Protein AF-A0A950G5N7-F1 (afdb_monomer_lite)

Secondary structure (DSSP, 8-state):
-----TT--SEEEEB--TT--GGG-STT-EEEHHHHHHTT-B-TTSPPPS-TT-EEEEE-TT-TTS-EEEE-HHHHHHHTTS--HHHHHHHHHHHHHH--

Radius of gyration: 13.0 Å; chains: 1; bounding box: 35×26×36 Å

Sequence (100 aa):
RSGWRPGEPWGQRVLVPAGFNSFETGREQRRRLGEWMQMGVRRPDGSAFSRPDVIGALVMPDGADGEAFMVYANFAAIRRYNPSDLYALAVGLLGDSVAV

Structure (mmCIF, N/CA/C/O backbone):
data_AF-A0A950G5N7-F1
#
_entry.id   AF-A0A950G5N7-F1
#
loop_
_atom_site.group_PDB
_atom_site.id
_atom_site.type_symbol
_atom_site.label_atom_id
_atom_site.label_alt_id
_atom_site.label_comp_id
_atom_site.label_asym_id
_atom_site.label_entity_id
_atom_site.label_seq_id
_atom_site.pdbx_PDB_ins_code
_atom_site.Cartn_x
_atom_site.Cartn_y
_atom_site.Cartn_z
_atom_site.occupancy
_atom_site.B_iso_or_equiv
_atom_site.auth_seq_id
_atom_site.auth_comp_id
_atom_site.auth_asym_id
_atom_site.auth_atom_id
_atom_site.pdbx_PDB_model_num
ATOM 1 N N . ARG A 1 1 ? 23.044 0.442 -7.072 1.00 65.88 1 ARG A N 1
AT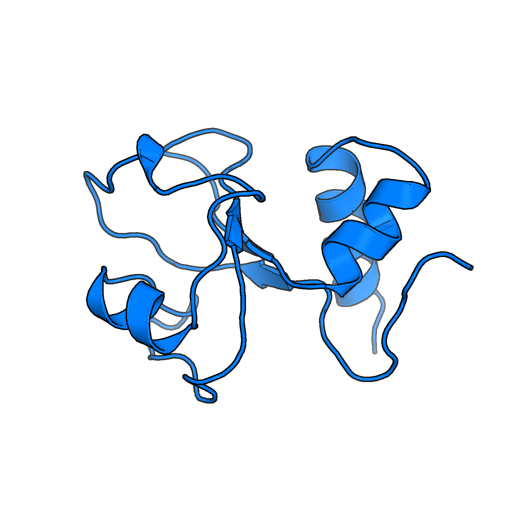OM 2 C CA . ARG A 1 1 ? 21.915 -0.340 -7.642 1.00 65.88 1 ARG A CA 1
ATOM 3 C C . ARG A 1 1 ? 20.722 -0.207 -6.693 1.00 65.88 1 ARG A C 1
ATOM 5 O O . ARG A 1 1 ? 20.940 -0.335 -5.497 1.00 65.88 1 ARG A O 1
ATOM 12 N N . SER A 1 2 ? 19.515 0.102 -7.178 1.00 76.81 2 SER A N 1
ATOM 13 C CA . SER A 1 2 ? 18.399 0.561 -6.320 1.00 76.81 2 SER A CA 1
ATOM 14 C C . SER A 1 2 ? 17.637 -0.535 -5.561 1.00 76.81 2 SER A C 1
ATOM 16 O O . SER A 1 2 ? 16.774 -0.211 -4.759 1.00 76.81 2 SER A O 1
ATOM 18 N N . GLY A 1 3 ? 17.968 -1.814 -5.774 1.00 89.19 3 GLY A N 1
ATOM 19 C CA . GLY A 1 3 ? 17.344 -2.940 -5.063 1.00 89.19 3 GLY A CA 1
ATOM 20 C C . GLY A 1 3 ? 16.051 -3.475 -5.688 1.00 89.19 3 GLY A C 1
ATOM 21 O O . GLY A 1 3 ? 15.386 -4.286 -5.054 1.00 89.19 3 GLY A O 1
ATOM 22 N N . TRP A 1 4 ? 15.711 -3.048 -6.910 1.00 93.88 4 TRP A N 1
ATOM 23 C CA . TRP A 1 4 ? 14.544 -3.538 -7.653 1.00 93.88 4 TRP A CA 1
ATOM 24 C C . TRP A 1 4 ? 14.590 -5.056 -7.874 1.00 93.88 4 TRP A C 1
ATOM 26 O O . TRP A 1 4 ? 15.628 -5.599 -8.266 1.00 93.88 4 TRP A O 1
ATOM 36 N N . ARG A 1 5 ? 13.449 -5.713 -7.665 1.00 94.75 5 ARG A N 1
ATOM 37 C CA . ARG A 1 5 ? 13.218 -7.149 -7.828 1.00 94.7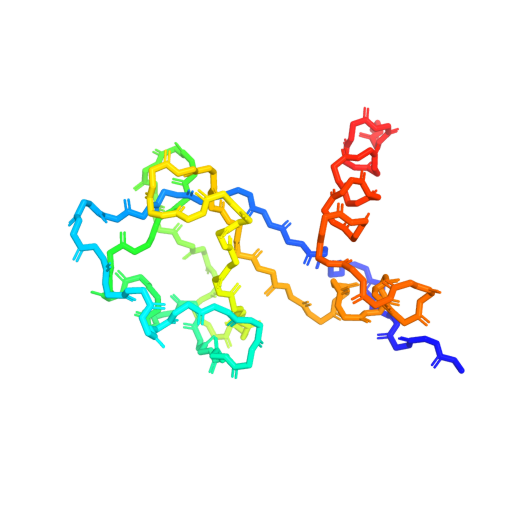5 5 ARG A CA 1
ATOM 38 C C . ARG A 1 5 ? 12.244 -7.381 -8.987 1.00 94.75 5 ARG A C 1
ATOM 40 O O . ARG A 1 5 ? 11.053 -7.111 -8.834 1.00 94.75 5 ARG A O 1
ATOM 47 N N . PRO A 1 6 ? 12.723 -7.831 -10.159 1.00 93.00 6 PRO A N 1
ATOM 48 C CA . PRO A 1 6 ? 11.857 -8.085 -11.308 1.00 93.00 6 PRO A CA 1
ATOM 49 C C . PRO A 1 6 ? 10.743 -9.087 -10.976 1.00 93.00 6 PRO A C 1
ATOM 51 O O . PRO A 1 6 ? 10.996 -10.087 -10.312 1.00 93.00 6 PRO A O 1
ATOM 54 N N . GLY A 1 7 ? 9.521 -8.818 -11.440 1.00 90.94 7 GLY A N 1
ATOM 55 C CA . GLY A 1 7 ? 8.357 -9.687 -11.221 1.00 90.94 7 GLY A CA 1
ATOM 56 C C . GLY A 1 7 ? 7.680 -9.552 -9.850 1.00 90.94 7 GLY A C 1
ATOM 57 O O . GLY A 1 7 ? 6.617 -10.134 -9.645 1.00 90.94 7 GLY A O 1
ATOM 58 N N . GLU A 1 8 ? 8.239 -8.774 -8.917 1.00 93.00 8 GLU A N 1
ATOM 59 C CA . GLU A 1 8 ? 7.560 -8.420 -7.666 1.00 93.00 8 GLU A CA 1
ATOM 60 C C . GLU A 1 8 ? 6.810 -7.080 -7.813 1.00 93.00 8 GLU A C 1
ATOM 62 O O . GLU A 1 8 ? 7.341 -6.138 -8.408 1.00 93.00 8 GLU A O 1
ATOM 67 N N . PRO A 1 9 ? 5.590 -6.943 -7.264 1.00 94.62 9 PRO A N 1
ATOM 68 C CA . PRO A 1 9 ? 4.879 -5.669 -7.277 1.00 94.62 9 PRO A CA 1
ATOM 69 C C . PRO A 1 9 ? 5.550 -4.652 -6.344 1.00 94.62 9 PRO A C 1
ATOM 71 O O . PRO A 1 9 ? 6.201 -5.013 -5.360 1.00 94.62 9 PRO A O 1
ATOM 74 N N . TRP A 1 10 ? 5.357 -3.362 -6.615 1.00 96.88 10 TRP A N 1
ATOM 75 C CA . TRP A 1 10 ? 5.736 -2.300 -5.678 1.00 96.88 10 TRP A CA 1
ATOM 76 C C . TRP A 1 10 ? 4.812 -2.287 -4.451 1.00 96.88 10 TRP A C 1
ATOM 78 O O . TRP A 1 10 ? 5.282 -2.098 -3.329 1.00 96.88 10 TRP A O 1
ATOM 88 N N . GLY A 1 11 ? 3.520 -2.543 -4.658 1.00 97.00 11 GLY A N 1
ATOM 89 C CA . GLY A 1 11 ? 2.470 -2.485 -3.650 1.00 97.00 11 GLY A CA 1
ATOM 90 C C . GLY A 1 11 ? 1.094 -2.745 -4.261 1.00 97.00 11 GLY A C 1
ATOM 91 O O . GLY A 1 11 ? 0.994 -3.099 -5.432 1.00 97.00 11 GLY A O 1
ATOM 92 N N . GLN A 1 12 ? 0.045 -2.616 -3.453 1.00 96.81 12 GLN A N 1
ATOM 93 C CA . GLN A 1 12 ? -1.353 -2.669 -3.889 1.00 96.81 12 GLN A CA 1
ATOM 94 C C . GLN A 1 12 ? -2.256 -1.926 -2.898 1.00 96.81 12 GLN A C 1
ATOM 96 O O . GLN A 1 12 ? -1.944 -1.868 -1.705 1.00 96.81 12 GLN A O 1
ATOM 101 N N . ARG A 1 13 ? -3.390 -1.394 -3.373 1.00 97.31 13 ARG A N 1
ATOM 102 C CA . ARG A 1 13 ? -4.450 -0.856 -2.500 1.00 97.31 13 ARG A CA 1
ATOM 103 C C . ARG A 1 13 ? -5.020 -1.955 -1.607 1.00 97.31 13 ARG A C 1
ATOM 105 O O . ARG A 1 13 ? -5.096 -3.109 -2.025 1.00 97.31 13 ARG A O 1
ATOM 112 N N . VAL A 1 14 ? -5.438 -1.595 -0.398 1.00 97.62 14 VAL A N 1
ATOM 113 C CA . VAL A 1 14 ? -6.015 -2.520 0.585 1.00 97.62 14 VAL A CA 1
ATOM 114 C C . VAL A 1 14 ? -7.150 -1.874 1.366 1.00 97.62 14 VAL A C 1
ATOM 116 O O . VAL A 1 14 ? -7.228 -0.655 1.479 1.00 97.62 14 VAL A O 1
ATOM 119 N N . LEU A 1 15 ? -8.013 -2.713 1.931 1.00 96.94 15 LEU A N 1
ATOM 120 C CA . LEU A 1 15 ? -9.003 -2.313 2.922 1.00 96.94 15 LEU A CA 1
ATOM 121 C C . LEU A 1 15 ? -8.427 -2.523 4.318 1.00 96.94 15 LEU A C 1
ATOM 123 O O . LEU A 1 15 ? -7.827 -3.565 4.604 1.00 96.94 15 LEU A O 1
ATOM 127 N N . VAL A 1 16 ? -8.646 -1.542 5.185 1.00 95.69 16 VAL A N 1
ATOM 128 C CA . VAL A 1 16 ? -8.225 -1.553 6.585 1.00 95.69 16 VAL A CA 1
ATOM 129 C C . VAL A 1 16 ? -9.478 -1.403 7.456 1.00 95.69 16 VAL A C 1
ATOM 131 O O . VAL A 1 16 ? -10.329 -0.573 7.135 1.00 95.69 16 VAL A O 1
ATOM 134 N N . PRO A 1 17 ? -9.648 -2.207 8.522 1.00 93.62 17 PRO A N 1
ATOM 135 C CA . PRO A 1 17 ? -10.798 -2.084 9.416 1.00 93.62 17 PRO A CA 1
ATOM 136 C C . PRO A 1 17 ? -10.906 -0.699 10.064 1.00 93.62 17 PRO A C 1
ATOM 138 O O . PRO A 1 17 ? -9.898 -0.065 10.370 1.00 93.62 17 PRO A O 1
ATOM 141 N N . ALA A 1 18 ? -12.132 -0.260 10.355 1.00 90.06 18 ALA A N 1
ATOM 142 C CA . ALA A 1 18 ? -12.348 0.951 11.142 1.00 90.06 18 ALA A CA 1
ATOM 143 C C . ALA A 1 18 ? -11.703 0.823 12.536 1.00 90.06 18 ALA A C 1
ATOM 145 O O . ALA A 1 18 ? -11.755 -0.239 13.157 1.00 90.06 18 ALA A O 1
ATOM 146 N N . GLY A 1 19 ? -11.099 1.909 13.028 1.00 87.31 19 GLY A N 1
ATOM 147 C CA . GLY A 1 19 ? -10.412 1.921 14.325 1.00 87.31 19 GLY A CA 1
ATOM 148 C C . GLY A 1 19 ? -9.072 1.175 14.346 1.00 87.31 19 GLY A C 1
ATOM 149 O O . GLY A 1 19 ? -8.586 0.833 15.423 1.00 87.31 19 GLY A O 1
ATOM 150 N N . PHE A 1 20 ? -8.472 0.902 13.181 1.00 90.75 20 PHE A N 1
ATOM 151 C CA . PHE A 1 20 ? -7.155 0.274 13.101 1.00 90.75 20 PHE A CA 1
ATOM 152 C C . PHE A 1 20 ? -6.095 1.089 13.844 1.00 90.75 20 PHE A C 1
ATOM 154 O O . PHE A 1 20 ? -6.043 2.316 13.752 1.00 90.75 20 PHE A O 1
ATOM 161 N N . ASN A 1 21 ? -5.223 0.391 14.568 1.00 88.12 21 ASN A N 1
ATOM 162 C CA . ASN A 1 21 ? -4.168 1.031 15.336 1.00 88.12 21 ASN A CA 1
ATOM 163 C C . ASN A 1 21 ? -3.136 1.682 14.397 1.00 88.12 21 ASN A C 1
ATOM 165 O O . ASN A 1 21 ? -2.338 0.990 13.767 1.00 88.12 21 ASN A O 1
ATOM 169 N N . SER A 1 22 ? -3.113 3.015 14.334 1.00 84.06 22 SER A N 1
ATOM 170 C CA . SER A 1 22 ? -2.202 3.764 13.461 1.00 84.06 22 SER A CA 1
ATOM 171 C C . SER A 1 22 ? -0.721 3.566 13.809 1.00 84.06 22 SER A C 1
ATOM 173 O O . SER A 1 22 ? 0.122 3.680 12.920 1.00 84.06 22 SER A O 1
ATOM 175 N N . PHE A 1 23 ? -0.387 3.182 15.047 1.00 88.00 23 PHE A N 1
ATOM 176 C CA . PHE A 1 23 ? 0.990 2.854 15.447 1.00 88.00 23 PHE A CA 1
ATOM 177 C C . PHE A 1 23 ? 1.530 1.584 14.774 1.00 88.00 23 PHE A C 1
ATOM 179 O O . PHE A 1 23 ? 2.745 1.404 14.671 1.00 88.00 23 PHE A O 1
ATOM 186 N N . GLU A 1 24 ? 0.635 0.724 14.286 1.00 90.12 24 GLU A N 1
ATOM 187 C CA . GLU A 1 24 ? 0.981 -0.467 13.511 1.00 90.12 24 GLU A CA 1
ATOM 188 C C . GLU A 1 24 ? 1.207 -0.148 12.030 1.00 90.12 24 GLU A C 1
ATOM 190 O O . GLU A 1 24 ? 1.539 -1.039 11.263 1.00 90.12 24 GLU A O 1
ATOM 195 N N . THR A 1 25 ? 1.036 1.100 11.597 1.00 91.81 25 THR A N 1
ATOM 196 C CA . THR A 1 25 ? 1.234 1.505 10.201 1.00 91.81 25 THR A CA 1
ATOM 197 C C . THR A 1 25 ? 2.618 2.119 9.983 1.00 91.81 25 THR A C 1
ATOM 199 O O . THR A 1 25 ? 3.368 2.407 10.916 1.00 91.81 25 THR A O 1
ATOM 202 N N . GLY A 1 26 ? 2.971 2.331 8.721 1.00 93.00 26 GLY A N 1
ATOM 203 C CA . GLY A 1 26 ? 4.246 2.880 8.294 1.00 93.00 26 GLY A CA 1
ATOM 204 C C . GLY A 1 26 ? 5.185 1.808 7.750 1.00 93.00 26 GLY A C 1
ATOM 205 O O . GLY A 1 26 ? 5.136 0.633 8.100 1.00 93.00 26 GLY A O 1
ATOM 206 N N . ARG A 1 27 ? 6.097 2.237 6.877 1.00 93.56 27 ARG A N 1
ATOM 207 C CA . ARG A 1 27 ? 7.002 1.352 6.123 1.00 93.56 27 ARG A CA 1
ATOM 208 C C . ARG A 1 27 ? 7.941 0.506 6.984 1.00 93.56 27 ARG A C 1
ATOM 210 O O . ARG A 1 27 ? 8.436 -0.514 6.512 1.00 93.56 27 ARG A O 1
ATOM 217 N N . GLU A 1 28 ? 8.226 0.960 8.200 1.00 93.19 28 GLU A N 1
ATOM 218 C CA . GLU A 1 28 ? 9.115 0.259 9.130 1.00 93.19 28 GLU A CA 1
ATOM 219 C C . GLU A 1 28 ? 8.388 -0.890 9.849 1.00 93.19 28 GLU A C 1
ATOM 221 O O . GLU A 1 28 ? 9.026 -1.875 10.227 1.00 93.19 28 GLU A O 1
ATOM 226 N N . GLN A 1 29 ? 7.053 -0.823 9.937 1.00 96.12 29 GLN A N 1
ATOM 227 C CA . GLN A 1 29 ? 6.207 -1.895 10.451 1.00 96.12 29 GLN A CA 1
ATOM 228 C C . GLN A 1 29 ? 6.039 -2.961 9.372 1.00 96.12 29 GLN A C 1
ATOM 230 O O . GLN A 1 29 ? 5.073 -2.980 8.615 1.00 96.12 29 GLN A O 1
ATOM 235 N N . ARG A 1 30 ? 7.037 -3.836 9.243 1.00 96.81 30 ARG A N 1
ATOM 236 C CA . ARG A 1 30 ? 7.031 -4.931 8.268 1.00 96.81 30 ARG A CA 1
ATOM 237 C C . ARG A 1 30 ? 6.555 -6.212 8.930 1.00 96.81 30 ARG A C 1
ATOM 239 O O . ARG A 1 30 ? 7.152 -6.661 9.904 1.00 96.81 30 ARG A O 1
ATOM 246 N N . ARG A 1 31 ? 5.526 -6.827 8.355 1.00 97.62 31 ARG A N 1
ATOM 247 C CA . ARG A 1 31 ? 4.952 -8.097 8.820 1.00 97.62 31 ARG A CA 1
ATOM 248 C C . ARG A 1 31 ? 4.659 -9.004 7.636 1.00 97.62 31 ARG A C 1
ATOM 250 O O . ARG A 1 31 ? 4.597 -8.547 6.488 1.00 97.62 31 ARG A O 1
ATOM 257 N N . ARG A 1 32 ? 4.475 -10.295 7.896 1.00 98.06 32 ARG A N 1
ATOM 258 C CA . ARG A 1 32 ? 3.955 -11.209 6.876 1.00 98.06 32 ARG A CA 1
ATOM 259 C C . ARG A 1 32 ? 2.512 -10.836 6.534 1.00 98.06 32 ARG A C 1
ATOM 261 O O . ARG A 1 32 ? 1.755 -10.419 7.408 1.00 98.06 32 ARG A O 1
ATOM 268 N N . LEU A 1 33 ? 2.093 -11.033 5.284 1.00 97.94 33 LEU A N 1
ATOM 269 C CA . LEU A 1 33 ? 0.705 -10.789 4.870 1.00 97.94 33 LEU A CA 1
ATOM 270 C C . LEU A 1 33 ? -0.292 -11.603 5.703 1.00 97.94 33 LEU A C 1
ATOM 272 O O . LEU A 1 33 ? -1.382 -11.117 5.981 1.00 97.94 33 LEU A O 1
ATOM 276 N N . GLY A 1 34 ? 0.096 -12.794 6.168 1.00 98.12 34 GLY A N 1
ATOM 277 C CA . GLY A 1 34 ? -0.673 -13.589 7.126 1.00 98.12 34 GLY A CA 1
ATOM 278 C C . GLY A 1 34 ? -1.039 -12.833 8.403 1.00 98.12 34 GLY A C 1
ATOM 279 O O . GLY A 1 34 ? -2.183 -12.901 8.845 1.00 98.12 34 GLY A O 1
ATOM 280 N N . GLU A 1 35 ? -0.101 -12.071 8.963 1.00 98.00 35 GLU A N 1
ATOM 281 C CA . GLU A 1 35 ? -0.321 -11.281 10.179 1.00 98.00 35 GLU A CA 1
ATOM 282 C C . GLU A 1 35 ? -1.242 -10.091 9.896 1.00 98.00 35 GLU A C 1
ATOM 284 O O . GLU A 1 35 ? -2.211 -9.874 10.618 1.00 98.00 35 GLU A O 1
ATOM 289 N N . TRP A 1 36 ? -1.029 -9.381 8.783 1.00 97.81 36 TRP A N 1
ATOM 290 C CA . TRP A 1 36 ? -1.930 -8.305 8.355 1.00 97.81 36 TRP A CA 1
ATOM 291 C C . TRP A 1 36 ? -3.366 -8.792 8.152 1.00 97.81 36 TRP A C 1
ATOM 293 O O . TRP A 1 36 ? -4.318 -8.111 8.531 1.00 97.81 36 TRP A O 1
ATOM 303 N N . MET A 1 37 ? -3.536 -9.997 7.603 1.00 97.56 37 MET A N 1
ATOM 304 C CA . MET A 1 37 ? -4.854 -10.612 7.467 1.00 97.56 37 MET A CA 1
ATOM 305 C C . MET A 1 37 ? -5.501 -10.914 8.818 1.00 97.56 37 MET A C 1
ATOM 307 O O . MET A 1 37 ? -6.707 -10.711 8.966 1.00 97.56 37 MET A O 1
ATOM 311 N N . GLN A 1 38 ? -4.734 -11.364 9.808 1.00 96.94 38 GLN A N 1
ATOM 312 C CA . GLN A 1 38 ? -5.249 -11.566 11.167 1.00 96.94 38 GLN A CA 1
ATOM 313 C C . GLN A 1 38 ? -5.678 -10.241 11.810 1.00 96.94 38 GLN A C 1
ATOM 315 O O . GLN A 1 38 ? -6.676 -10.206 12.521 1.00 96.94 38 GLN A O 1
ATOM 320 N N . MET A 1 39 ? -5.003 -9.142 11.472 1.00 96.12 39 MET A N 1
ATOM 321 C CA . MET A 1 39 ? -5.380 -7.781 11.874 1.00 96.12 39 MET A CA 1
ATOM 322 C C . MET A 1 39 ? -6.540 -7.196 11.045 1.00 96.12 39 MET A C 1
ATOM 324 O O . MET A 1 39 ? -6.909 -6.040 11.223 1.00 96.12 39 MET A O 1
ATOM 328 N N . GLY A 1 40 ? -7.118 -7.975 10.125 1.00 96.19 40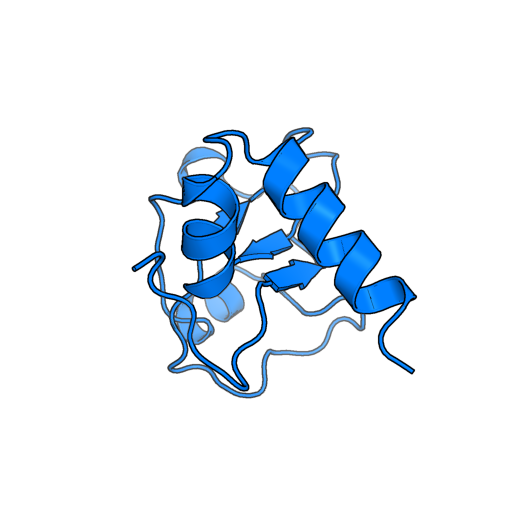 GLY A N 1
ATOM 329 C CA . GLY A 1 40 ? -8.288 -7.585 9.339 1.00 96.19 40 GLY A CA 1
ATOM 330 C C . GLY A 1 40 ? -7.989 -6.833 8.041 1.00 96.19 40 GLY A C 1
ATOM 331 O O . GLY A 1 40 ? -8.931 -6.486 7.335 1.00 96.19 40 GLY A O 1
ATOM 332 N N . VAL A 1 41 ? -6.721 -6.634 7.668 1.00 97.25 41 VAL A N 1
ATOM 333 C CA . VAL A 1 41 ? -6.365 -6.044 6.366 1.00 97.25 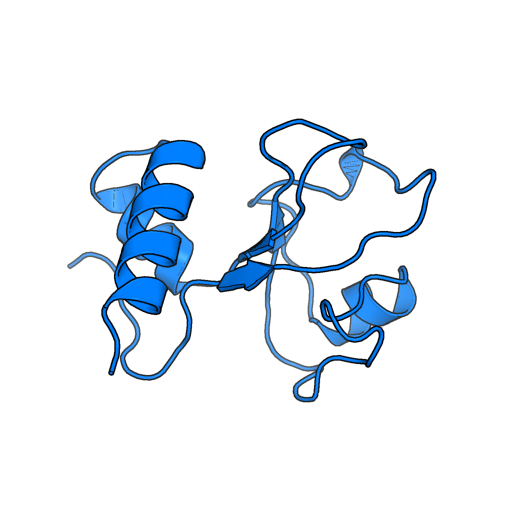41 VAL A CA 1
ATOM 334 C C . VAL A 1 41 ? -6.781 -6.997 5.242 1.00 97.25 41 VAL A C 1
ATOM 336 O O . VAL A 1 41 ? -6.526 -8.208 5.305 1.00 97.25 41 VAL A O 1
ATOM 339 N N . ARG A 1 42 ? -7.439 -6.473 4.208 1.00 97.88 42 ARG A N 1
ATOM 340 C CA . ARG A 1 42 ? -7.960 -7.248 3.070 1.00 97.88 42 ARG A CA 1
ATOM 341 C C . ARG A 1 42 ? -7.603 -6.592 1.743 1.00 97.88 42 ARG A C 1
ATOM 343 O O . ARG A 1 42 ? -7.227 -5.425 1.692 1.00 97.88 42 ARG A O 1
ATOM 350 N N . ARG A 1 43 ? -7.735 -7.347 0.655 1.00 97.56 43 ARG A N 1
ATOM 351 C CA . ARG A 1 43 ? -7.685 -6.790 -0.701 1.00 97.56 43 ARG A CA 1
ATOM 352 C C . ARG A 1 43 ? -8.909 -5.889 -0.962 1.00 97.56 43 ARG A C 1
ATOM 354 O O . ARG A 1 43 ? -9.887 -5.986 -0.219 1.00 97.56 43 ARG A O 1
ATOM 361 N N . PRO A 1 44 ? -8.889 -5.034 -2.005 1.00 96.00 44 PRO A N 1
ATOM 362 C CA . PRO A 1 44 ? -10.003 -4.132 -2.325 1.00 96.00 44 PRO A CA 1
ATOM 363 C C . PRO A 1 44 ? -11.337 -4.841 -2.593 1.00 96.00 44 PRO A C 1
ATOM 365 O O . PRO A 1 44 ? -12.393 -4.261 -2.379 1.00 96.00 44 PRO A O 1
ATOM 368 N N . ASP A 1 45 ? -11.292 -6.105 -3.019 1.00 96.25 45 ASP A N 1
ATOM 369 C CA . ASP A 1 45 ? -12.463 -6.966 -3.231 1.00 96.25 45 ASP A CA 1
ATOM 370 C C . ASP A 1 45 ? -12.969 -7.653 -1.941 1.00 96.25 45 ASP A C 1
ATOM 372 O O . ASP A 1 45 ? -13.856 -8.502 -1.991 1.00 96.25 45 ASP A O 1
ATOM 376 N N . GLY A 1 46 ? -12.388 -7.329 -0.779 1.00 96.56 46 GLY A N 1
ATOM 377 C CA . GLY A 1 46 ? -12.721 -7.913 0.524 1.00 96.56 46 GLY A CA 1
ATOM 378 C C . GLY A 1 46 ? -12.076 -9.274 0.804 1.00 96.56 46 GLY A C 1
ATOM 379 O O . GLY A 1 46 ? -12.163 -9.783 1.924 1.00 96.56 46 GLY A O 1
ATOM 380 N N . SER A 1 47 ? -11.388 -9.868 -0.169 1.00 96.81 47 SER A N 1
ATOM 381 C CA . SER A 1 47 ? -10.780 -11.185 -0.011 1.00 96.81 47 SER A CA 1
ATOM 382 C C . SER A 1 47 ? -9.420 -11.139 0.705 1.00 96.81 47 SER A C 1
ATOM 384 O O . SER A 1 47 ? -8.761 -10.101 0.834 1.00 96.81 47 SER A O 1
ATOM 386 N N . ALA A 1 48 ? -8.983 -12.301 1.189 1.00 96.62 48 ALA A N 1
ATOM 387 C CA . ALA A 1 48 ? -7.659 -12.497 1.773 1.00 96.62 48 ALA A CA 1
ATOM 388 C C . ALA A 1 48 ? -6.544 -12.425 0.709 1.00 96.62 48 ALA A C 1
ATOM 390 O O . ALA A 1 48 ? -6.774 -12.692 -0.472 1.00 96.62 48 ALA A O 1
ATOM 391 N N . PHE A 1 49 ? -5.314 -12.108 1.124 1.00 96.25 49 PHE A N 1
ATOM 392 C CA . PHE A 1 49 ? -4.135 -12.258 0.267 1.00 96.25 49 PHE A CA 1
ATOM 393 C C . PHE A 1 49 ? -3.837 -13.741 0.017 1.00 96.25 49 PHE A C 1
ATOM 395 O O . PHE A 1 49 ? -3.917 -14.564 0.925 1.00 96.25 49 PHE A O 1
ATOM 402 N N . SER A 1 50 ? -3.418 -14.077 -1.202 1.00 94.56 50 SER A N 1
ATOM 403 C CA . SER A 1 50 ? -3.105 -15.458 -1.599 1.00 94.56 50 SER A CA 1
ATOM 404 C C . SER A 1 50 ? -1.731 -15.959 -1.137 1.00 94.56 50 SER A C 1
ATOM 406 O O . SER A 1 50 ? -1.500 -17.164 -1.128 1.00 94.56 50 SER A O 1
ATOM 408 N N . ARG A 1 51 ? -0.811 -15.058 -0.762 1.00 94.75 51 ARG A N 1
ATOM 409 C CA . ARG A 1 51 ? 0.565 -15.391 -0.348 1.00 94.75 51 ARG A CA 1
ATOM 410 C C . ARG A 1 51 ? 0.851 -14.901 1.077 1.00 94.75 51 ARG A C 1
ATOM 412 O O . ARG A 1 51 ? 1.334 -13.780 1.238 1.00 94.75 51 ARG A O 1
ATOM 419 N N . PRO A 1 52 ? 0.515 -15.680 2.120 1.00 96.00 52 PRO A N 1
ATOM 420 C CA . PRO A 1 52 ? 0.593 -15.233 3.513 1.00 96.00 52 PRO A CA 1
ATOM 421 C C . PRO A 1 52 ? 2.025 -15.028 4.024 1.00 96.00 52 PRO A C 1
ATOM 423 O O . PRO A 1 52 ? 2.219 -14.334 5.015 1.00 96.00 52 PRO A O 1
ATOM 426 N N . ASP A 1 53 ? 3.021 -15.624 3.380 1.00 97.00 53 ASP A N 1
ATOM 427 C CA . ASP A 1 53 ? 4.439 -15.597 3.744 1.00 97.00 53 ASP A CA 1
ATOM 428 C C . ASP A 1 53 ? 5.182 -14.344 3.253 1.00 97.00 53 ASP A C 1
ATOM 430 O O . ASP A 1 53 ? 6.239 -14.002 3.790 1.00 97.00 53 ASP A O 1
ATOM 434 N N . VAL A 1 54 ? 4.617 -13.628 2.275 1.00 96.38 54 VAL A N 1
ATOM 435 C CA . VAL A 1 54 ? 5.191 -12.388 1.737 1.00 96.38 54 VAL A CA 1
ATOM 436 C C . VAL A 1 54 ? 5.259 -11.321 2.825 1.00 96.38 54 VAL A C 1
ATOM 438 O O . VAL A 1 54 ? 4.312 -11.133 3.583 1.00 96.38 54 VAL A O 1
ATOM 441 N N . ILE A 1 55 ? 6.372 -10.590 2.885 1.00 97.62 55 ILE A N 1
ATOM 442 C CA . ILE A 1 55 ? 6.553 -9.471 3.814 1.00 97.62 55 ILE A CA 1
ATOM 443 C C . ILE A 1 55 ? 6.084 -8.181 3.146 1.00 97.62 55 ILE A C 1
ATOM 445 O O . ILE A 1 55 ? 6.556 -7.844 2.060 1.00 97.62 55 ILE A O 1
ATOM 449 N N . GLY A 1 56 ? 5.215 -7.439 3.827 1.00 97.81 56 GLY A N 1
ATOM 450 C CA . GLY A 1 56 ? 4.763 -6.113 3.417 1.00 97.81 56 GLY A CA 1
ATOM 451 C C . GLY A 1 56 ? 4.606 -5.170 4.607 1.00 97.81 56 GLY A C 1
ATOM 452 O O . GLY A 1 56 ? 4.649 -5.596 5.765 1.00 97.81 56 GLY A O 1
ATOM 453 N N . ALA A 1 57 ? 4.437 -3.887 4.309 1.00 98.00 57 ALA A N 1
ATOM 454 C CA . A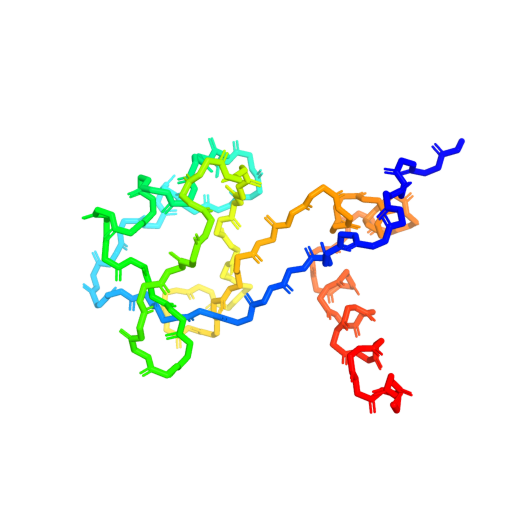LA A 1 57 ? 4.123 -2.851 5.286 1.00 98.00 57 ALA A CA 1
ATOM 455 C C . ALA A 1 57 ? 2.876 -2.077 4.858 1.00 98.00 57 ALA A C 1
ATOM 457 O O . ALA A 1 57 ? 2.653 -1.867 3.666 1.00 98.00 57 ALA A O 1
ATOM 458 N N . LEU A 1 58 ? 2.081 -1.638 5.829 1.00 97.50 58 LEU A N 1
ATOM 459 C CA . LEU A 1 58 ? 0.878 -0.853 5.580 1.00 97.50 58 LEU A CA 1
ATOM 460 C C . LEU A 1 58 ? 1.217 0.641 5.577 1.00 97.50 58 LEU A C 1
ATOM 462 O O . LEU A 1 58 ? 1.717 1.161 6.569 1.00 97.50 58 LEU A O 1
ATOM 466 N N . VAL A 1 59 ? 0.942 1.341 4.481 1.00 96.38 59 VAL A N 1
ATOM 467 C CA . VAL A 1 59 ? 1.133 2.792 4.346 1.00 96.38 59 VAL A CA 1
ATOM 468 C C . VAL A 1 59 ? -0.220 3.452 4.118 1.00 96.38 59 VAL A C 1
ATOM 470 O O . VAL A 1 59 ? -0.972 3.036 3.240 1.00 96.38 59 VAL A O 1
ATOM 473 N N . MET A 1 60 ? -0.509 4.488 4.902 1.00 94.62 60 MET A N 1
ATOM 474 C CA . MET A 1 60 ? -1.742 5.275 4.833 1.00 94.62 60 MET A CA 1
ATOM 475 C C . MET A 1 60 ? -1.349 6.754 4.685 1.00 94.62 60 MET A C 1
ATOM 477 O O . MET A 1 60 ? -1.115 7.411 5.701 1.00 94.62 60 MET A O 1
ATOM 481 N N . PRO A 1 61 ? -1.156 7.266 3.451 1.00 91.50 61 PRO A N 1
ATOM 482 C CA . PRO A 1 61 ? -0.604 8.604 3.215 1.00 91.50 61 PRO A CA 1
ATOM 483 C C . PRO A 1 61 ? -1.443 9.729 3.830 1.00 91.50 61 PRO A C 1
ATOM 485 O O . PRO A 1 61 ? -0.871 10.698 4.323 1.00 91.50 61 PRO A O 1
ATOM 488 N N . ASP A 1 62 ? -2.767 9.569 3.852 1.00 89.38 62 ASP A N 1
ATOM 489 C CA . ASP A 1 62 ? -3.709 10.586 4.338 1.00 89.38 62 ASP A CA 1
ATOM 490 C C . ASP A 1 62 ? -4.260 10.265 5.743 1.00 89.38 62 ASP A C 1
ATOM 492 O O . ASP A 1 62 ? -5.229 10.865 6.201 1.00 89.38 62 ASP A O 1
ATOM 496 N N . GLY A 1 63 ? -3.640 9.316 6.456 1.00 85.94 63 GLY A N 1
ATOM 497 C CA . GLY A 1 63 ? -4.088 8.872 7.777 1.00 85.94 63 GLY A CA 1
ATOM 498 C C . GLY A 1 63 ? -5.253 7.878 7.734 1.00 85.94 63 GLY A C 1
ATOM 499 O O . GLY A 1 63 ? -5.509 7.248 6.712 1.00 85.94 63 GLY A O 1
ATOM 500 N N . ALA A 1 64 ? -5.925 7.696 8.876 1.00 82.69 64 ALA A N 1
ATOM 501 C CA . ALA A 1 64 ? -6.871 6.598 9.113 1.00 82.69 64 ALA A CA 1
ATOM 502 C C . ALA A 1 64 ? -8.092 6.584 8.173 1.00 82.69 64 ALA A C 1
ATOM 504 O O . ALA A 1 64 ? -8.589 5.507 7.853 1.00 82.69 64 ALA A O 1
ATOM 505 N N . ASP A 1 65 ? -8.539 7.758 7.723 1.00 82.25 65 ASP A N 1
ATOM 506 C CA . ASP A 1 65 ? -9.706 7.918 6.844 1.00 82.25 65 ASP A CA 1
ATOM 507 C C . ASP A 1 65 ? -9.338 7.900 5.347 1.00 82.25 65 ASP A C 1
ATOM 509 O O . ASP A 1 65 ? -10.204 8.018 4.480 1.00 82.25 65 ASP A O 1
ATOM 513 N N . GLY A 1 66 ? -8.044 7.787 5.044 1.00 87.75 66 GLY A N 1
ATOM 514 C CA . GLY A 1 66 ? -7.501 7.822 3.695 1.00 87.75 66 GLY A CA 1
ATOM 515 C C . GLY A 1 66 ? -7.419 6.465 3.007 1.00 87.75 66 GLY A C 1
ATOM 516 O O . GLY A 1 66 ? -7.777 5.415 3.544 1.00 87.75 66 GLY A O 1
ATOM 517 N N . GLU A 1 67 ? -6.868 6.481 1.794 1.00 93.69 67 GLU A N 1
ATOM 518 C CA . GLU A 1 67 ? -6.502 5.246 1.109 1.00 93.69 67 GLU A CA 1
ATOM 519 C C . GLU A 1 67 ? -5.370 4.530 1.853 1.00 93.69 67 GLU A C 1
ATOM 521 O O . GLU A 1 67 ? -4.484 5.149 2.443 1.00 93.69 67 GLU A O 1
ATOM 526 N N . ALA A 1 68 ? -5.373 3.203 1.788 1.00 96.19 68 ALA A N 1
ATOM 527 C CA . ALA A 1 68 ? -4.342 2.377 2.387 1.00 96.19 68 ALA A CA 1
ATOM 528 C C . ALA A 1 68 ? -3.684 1.492 1.332 1.00 96.19 68 ALA A C 1
ATOM 530 O O . ALA A 1 68 ? -4.334 0.953 0.431 1.00 96.19 68 ALA A O 1
ATOM 531 N N . PHE A 1 69 ? -2.376 1.313 1.473 1.00 97.81 69 PHE A N 1
ATOM 532 C CA . PHE A 1 69 ? -1.558 0.548 0.546 1.00 97.81 69 PHE A CA 1
ATOM 533 C C . PHE A 1 69 ? -0.702 -0.451 1.309 1.00 97.81 69 PHE A C 1
ATOM 535 O O . PHE A 1 69 ? 0.017 -0.093 2.240 1.00 97.81 69 PHE A O 1
ATOM 542 N N . MET A 1 70 ? -0.731 -1.706 0.878 1.00 98.25 70 MET A N 1
ATOM 543 C CA . MET A 1 70 ? 0.282 -2.677 1.269 1.00 98.25 70 MET A CA 1
ATOM 544 C C . MET A 1 70 ? 1.470 -2.525 0.326 1.00 98.25 70 MET A C 1
ATOM 546 O O . MET A 1 70 ? 1.341 -2.788 -0.868 1.00 98.25 70 MET A O 1
ATOM 550 N N . VAL A 1 71 ? 2.616 -2.096 0.848 1.00 98.06 71 VAL A N 1
ATOM 551 C CA . VAL A 1 71 ? 3.838 -1.852 0.071 1.00 98.06 71 VAL A CA 1
ATOM 552 C C . VAL A 1 71 ? 4.896 -2.925 0.325 1.00 98.06 71 VAL A C 1
ATOM 554 O O . VAL A 1 71 ? 4.980 -3.502 1.412 1.00 98.06 71 VAL A O 1
ATOM 557 N N . TYR A 1 72 ? 5.728 -3.177 -0.686 1.00 97.19 72 TYR A N 1
ATOM 558 C CA . TYR A 1 72 ? 6.731 -4.245 -0.699 1.00 97.19 72 TYR A CA 1
ATOM 559 C C . TYR A 1 72 ? 8.150 -3.711 -0.946 1.00 97.19 72 TYR A C 1
ATOM 561 O O . TYR A 1 72 ? 8.403 -2.505 -0.959 1.00 97.19 72 TYR A O 1
ATOM 569 N N . ALA A 1 73 ? 9.107 -4.619 -1.165 1.00 95.50 73 ALA A N 1
ATOM 570 C CA . ALA A 1 73 ? 10.514 -4.281 -1.391 1.00 95.50 73 ALA A CA 1
ATOM 571 C C . ALA A 1 73 ? 10.720 -3.287 -2.551 1.00 95.50 73 ALA A C 1
ATOM 573 O O . ALA A 1 73 ? 11.543 -2.375 -2.447 1.00 95.50 73 ALA A O 1
ATOM 574 N N . ASN A 1 74 ? 9.939 -3.413 -3.627 1.00 96.88 74 ASN A N 1
ATOM 575 C CA . ASN A 1 74 ? 10.045 -2.532 -4.788 1.00 96.88 74 ASN A CA 1
ATOM 576 C C . ASN A 1 74 ? 9.580 -1.094 -4.510 1.00 96.88 74 ASN A C 1
ATOM 578 O O . ASN A 1 74 ? 10.105 -0.167 -5.125 1.00 96.88 74 ASN A O 1
ATOM 582 N N . PHE A 1 75 ? 8.719 -0.864 -3.514 1.00 97.31 75 PHE A N 1
ATOM 583 C CA . PHE A 1 75 ? 8.402 0.492 -3.056 1.00 97.31 75 PHE A CA 1
ATOM 584 C C . PHE A 1 75 ? 9.630 1.202 -2.475 1.00 97.31 75 PHE A C 1
ATOM 586 O O . PHE A 1 75 ? 9.907 2.359 -2.790 1.00 97.31 75 PHE A O 1
ATOM 593 N N . ALA A 1 76 ? 10.428 0.489 -1.672 1.00 95.06 76 ALA A N 1
ATOM 594 C CA . ALA A 1 76 ? 11.678 1.024 -1.137 1.00 95.06 76 ALA A CA 1
ATOM 595 C C . ALA A 1 76 ? 12.706 1.309 -2.248 1.00 95.06 76 ALA A C 1
ATOM 597 O O . ALA A 1 76 ? 13.466 2.274 -2.146 1.00 95.06 76 ALA A O 1
ATOM 598 N N . ALA A 1 77 ? 12.703 0.513 -3.323 1.00 95.69 77 ALA A N 1
ATOM 599 C CA . ALA A 1 77 ? 13.549 0.754 -4.488 1.00 95.69 77 ALA A CA 1
ATOM 600 C C . ALA A 1 77 ? 13.170 2.053 -5.223 1.00 95.69 77 ALA A C 1
ATOM 602 O O . ALA A 1 77 ? 14.067 2.823 -5.570 1.00 95.69 77 ALA A O 1
ATOM 603 N N . ILE A 1 78 ? 11.870 2.334 -5.396 1.00 96.00 78 ILE A N 1
ATOM 604 C CA . ILE A 1 78 ? 11.375 3.595 -5.978 1.00 96.00 78 ILE A CA 1
ATOM 605 C C . ILE A 1 78 ? 11.767 4.785 -5.090 1.00 96.00 78 ILE A C 1
ATOM 607 O O . ILE A 1 78 ? 12.345 5.761 -5.572 1.00 96.00 78 ILE A O 1
ATOM 611 N N . ARG A 1 79 ? 11.547 4.678 -3.771 1.00 95.12 79 ARG A N 1
ATOM 612 C CA . ARG A 1 79 ? 11.901 5.734 -2.803 1.00 95.12 79 ARG A CA 1
ATOM 613 C C . ARG A 1 79 ? 13.389 6.066 -2.749 1.00 95.12 79 ARG A C 1
ATOM 615 O O . ARG A 1 79 ? 13.767 7.122 -2.253 1.00 95.12 79 ARG A O 1
ATOM 622 N N . ARG A 1 80 ? 14.263 5.187 -3.239 1.00 94.25 80 ARG A N 1
ATOM 623 C CA . ARG A 1 80 ? 15.700 5.477 -3.293 1.00 94.25 80 ARG A CA 1
ATOM 624 C C . ARG A 1 80 ? 16.037 6.587 -4.293 1.00 94.25 80 ARG A C 1
ATOM 626 O O . ARG A 1 80 ? 17.091 7.197 -4.158 1.00 94.25 80 ARG A O 1
ATOM 633 N N . TYR A 1 81 ? 15.156 6.842 -5.263 1.00 93.56 81 TYR A N 1
ATOM 634 C CA . TYR A 1 81 ? 15.256 7.995 -6.154 1.00 93.56 81 TYR A CA 1
ATOM 635 C C . TYR A 1 81 ? 14.805 9.287 -5.458 1.00 93.56 81 TYR A C 1
ATOM 637 O O . TYR A 1 81 ? 15.490 10.302 -5.535 1.00 93.56 81 TYR A O 1
ATOM 645 N N . ASN A 1 82 ? 13.682 9.236 -4.735 1.00 95.69 82 ASN A N 1
ATOM 646 C CA . ASN A 1 82 ? 13.171 10.339 -3.922 1.00 95.69 82 ASN A CA 1
ATOM 647 C C . ASN A 1 82 ? 12.530 9.777 -2.636 1.00 95.69 82 ASN A C 1
ATOM 649 O O . ASN A 1 82 ? 11.570 9.008 -2.746 1.00 95.69 82 ASN A O 1
ATOM 653 N N . PRO A 1 83 ? 13.014 10.146 -1.430 1.00 94.44 83 PRO A N 1
ATOM 654 C CA . PRO A 1 83 ? 12.593 9.561 -0.153 1.00 94.44 83 PRO A CA 1
ATOM 655 C C . PRO A 1 83 ? 11.197 10.018 0.325 1.00 94.44 83 PRO A C 1
ATOM 657 O O . PRO A 1 83 ? 10.970 10.186 1.523 1.00 94.44 83 PRO A O 1
ATOM 660 N N . SER A 1 84 ? 10.236 10.160 -0.585 1.00 95.12 84 SER A N 1
ATOM 661 C CA . SER A 1 84 ? 8.842 10.522 -0.324 1.00 95.12 84 SER A CA 1
ATOM 662 C C . SER A 1 84 ? 7.905 9.343 -0.606 1.00 95.12 84 SER A C 1
ATOM 664 O O . SER A 1 84 ? 7.987 8.708 -1.659 1.00 95.12 84 SER A O 1
ATOM 666 N N . ASP A 1 85 ? 7.003 9.053 0.334 1.00 94.69 85 ASP A N 1
ATOM 667 C CA . ASP A 1 85 ? 6.007 7.983 0.187 1.00 94.69 85 ASP A CA 1
ATOM 668 C C . ASP A 1 85 ? 4.977 8.348 -0.888 1.00 94.69 85 ASP A C 1
ATOM 670 O O . ASP A 1 85 ? 4.672 7.518 -1.738 1.00 94.69 85 ASP A O 1
ATOM 674 N N . LEU A 1 86 ? 4.539 9.612 -0.934 1.00 95.50 86 LEU A N 1
ATOM 675 C CA . LEU A 1 86 ? 3.647 10.123 -1.980 1.00 95.50 86 LEU A CA 1
ATOM 676 C C . LEU A 1 86 ? 4.274 10.009 -3.372 1.00 95.50 86 LEU A C 1
ATOM 678 O O . LEU A 1 86 ? 3.610 9.589 -4.315 1.00 95.50 86 LEU A O 1
ATOM 682 N N . TYR A 1 87 ? 5.565 10.331 -3.500 1.00 96.38 87 TYR A N 1
ATOM 683 C CA . TYR A 1 87 ? 6.274 10.172 -4.769 1.00 96.38 87 TYR A CA 1
ATOM 684 C C . TYR A 1 87 ? 6.284 8.707 -5.217 1.00 96.38 87 TYR A C 1
ATOM 686 O O . TYR A 1 87 ? 5.956 8.402 -6.361 1.00 96.38 87 TYR A O 1
ATOM 694 N N . ALA A 1 88 ? 6.641 7.790 -4.316 1.00 97.19 88 ALA A N 1
ATOM 695 C CA . ALA A 1 88 ? 6.705 6.378 -4.661 1.00 97.19 88 ALA A CA 1
ATOM 696 C C . ALA A 1 88 ? 5.327 5.773 -4.961 1.00 97.19 88 ALA A C 1
ATOM 698 O O . ALA A 1 88 ? 5.228 4.938 -5.859 1.00 97.19 88 ALA A O 1
ATOM 699 N N . LEU A 1 89 ? 4.274 6.229 -4.274 1.00 97.00 89 LEU A N 1
ATOM 700 C CA . LEU A 1 89 ? 2.891 5.870 -4.589 1.00 97.00 89 LEU A CA 1
ATOM 701 C C . LEU A 1 89 ? 2.500 6.367 -5.981 1.00 97.00 89 LEU A C 1
ATOM 703 O O . LEU A 1 89 ? 1.988 5.584 -6.772 1.00 97.00 89 LEU A O 1
ATOM 707 N N . ALA A 1 90 ? 2.793 7.627 -6.312 1.00 96.38 90 ALA A N 1
ATOM 708 C CA . ALA A 1 90 ? 2.481 8.192 -7.622 1.00 96.38 90 ALA A CA 1
ATOM 709 C C . ALA A 1 90 ? 3.180 7.433 -8.762 1.00 96.38 90 ALA A C 1
ATOM 711 O O . ALA A 1 90 ? 2.542 7.098 -9.756 1.00 96.38 90 ALA A O 1
ATOM 712 N N . VAL A 1 91 ? 4.470 7.108 -8.607 1.00 96.75 91 VAL A N 1
ATOM 713 C CA . VAL A 1 91 ? 5.217 6.303 -9.590 1.00 96.75 91 VAL A CA 1
ATOM 714 C C . VAL A 1 91 ? 4.629 4.898 -9.724 1.00 96.75 91 VAL A C 1
ATOM 716 O O . VAL A 1 91 ? 4.481 4.413 -10.842 1.00 96.75 91 VAL A O 1
ATOM 719 N N . GLY A 1 92 ? 4.293 4.251 -8.604 1.00 96.44 92 GLY A N 1
ATOM 720 C CA . GLY A 1 92 ? 3.689 2.920 -8.604 1.00 96.44 92 GLY A CA 1
ATOM 721 C C . GLY A 1 92 ? 2.333 2.894 -9.308 1.00 96.44 92 GLY A C 1
ATOM 722 O O . GLY A 1 92 ? 2.137 2.113 -10.233 1.00 96.44 92 GLY A O 1
ATOM 723 N N . LEU A 1 93 ? 1.437 3.809 -8.935 1.00 95.88 93 LEU A N 1
ATOM 724 C CA . LEU A 1 93 ? 0.104 3.942 -9.526 1.00 95.88 93 LEU A CA 1
ATOM 725 C C . LEU A 1 93 ? 0.157 4.276 -11.020 1.00 95.88 93 LEU A C 1
ATOM 727 O O . LEU A 1 93 ? -0.589 3.690 -11.799 1.00 95.88 93 LEU A O 1
ATOM 731 N N . LEU A 1 94 ? 1.044 5.189 -11.428 1.00 95.94 94 LEU A N 1
ATOM 732 C CA . LEU A 1 94 ? 1.246 5.505 -12.842 1.00 95.94 94 LEU A CA 1
ATOM 733 C C . LEU A 1 94 ? 1.786 4.292 -13.608 1.00 95.94 94 LEU A C 1
ATOM 735 O O . LEU A 1 94 ? 1.352 4.032 -14.725 1.00 95.94 94 LEU A O 1
ATOM 739 N N . GLY A 1 95 ? 2.721 3.548 -13.012 1.00 93.62 95 GLY A N 1
ATOM 740 C CA . GLY A 1 95 ? 3.241 2.306 -13.581 1.00 93.62 95 GLY A CA 1
ATOM 741 C C . GLY A 1 95 ? 2.135 1.279 -13.816 1.00 93.62 95 GLY A C 1
ATOM 742 O O . GLY A 1 95 ? 2.041 0.732 -14.911 1.00 93.62 95 GLY A O 1
ATOM 743 N N . ASP A 1 96 ? 1.259 1.086 -12.829 1.00 93.12 96 ASP A N 1
ATOM 744 C CA . ASP A 1 96 ? 0.110 0.185 -12.940 1.00 93.12 96 ASP A CA 1
ATOM 745 C C . ASP A 1 96 ? -0.904 0.675 -13.990 1.00 93.12 96 ASP A C 1
ATOM 747 O O . ASP A 1 96 ? -1.506 -0.142 -14.679 1.00 93.12 96 ASP A O 1
ATOM 751 N N . SER A 1 97 ? -1.081 1.993 -14.162 1.00 92.25 97 SER A N 1
ATOM 752 C CA . SER A 1 97 ? -2.046 2.543 -15.128 1.00 92.25 97 SER A CA 1
ATOM 753 C C . SER A 1 97 ? -1.600 2.440 -16.589 1.00 92.25 97 SER A C 1
ATOM 755 O O . SER A 1 97 ? -2.436 2.537 -17.484 1.00 92.25 97 SER A O 1
ATOM 757 N N . VAL A 1 98 ? -0.293 2.317 -16.845 1.00 92.81 98 VAL A N 1
ATOM 758 C CA . VAL A 1 98 ? 0.275 2.204 -18.204 1.00 92.81 98 VAL A CA 1
ATOM 759 C C .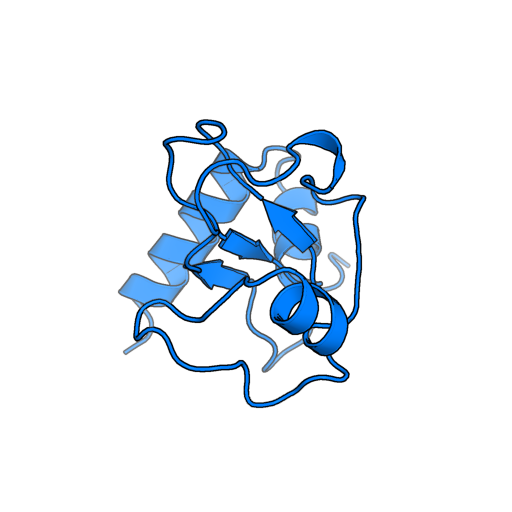 VAL A 1 98 ? 0.724 0.787 -18.553 1.00 92.81 98 VAL A C 1
ATOM 761 O O . VAL A 1 98 ? 1.055 0.526 -19.709 1.00 92.81 98 VAL A O 1
ATOM 764 N N . ALA A 1 99 ? 0.771 -0.116 -17.573 1.00 80.12 99 ALA A N 1
ATOM 765 C CA . ALA A 1 99 ? 1.014 -1.531 -17.799 1.00 80.12 99 ALA A CA 1
ATOM 766 C C . ALA A 1 99 ? -0.211 -2.138 -18.506 1.00 80.12 99 ALA A C 1
ATOM 768 O O . ALA A 1 99 ? -1.236 -2.392 -17.878 1.00 80.12 99 ALA A O 1
ATOM 769 N N . VAL A 1 100 ? -0.099 -2.293 -19.830 1.00 51.38 100 VAL A N 1
ATOM 770 C CA . VAL A 1 100 ? -1.092 -2.942 -20.707 1.00 51.38 100 VAL A CA 1
ATOM 771 C C . VAL A 1 100 ? -0.987 -4.459 -20.606 1.00 51.38 100 VAL A C 1
ATOM 773 O O . VAL A 1 100 ? 0.161 -4.962 -20.601 1.00 51.38 100 VAL A O 1
#

Foldseek 3Di:
DLQDDPPDAQKAWKDADPPQDCVCADFVNKDFLLVVVVNVIGHPVSHGDPGRRAIWGWHAPPPDVGIIITGHRVLSSQCVVPVDSVSSVVVRVVVVVPPD

pLDDT: mean 93.64, std 6.55, range [51.38, 98.25]